Protein AF-A0A9W8FK76-F1 (afdb_monomer)

Nearest PDB structures (foldseek):
  5vei-assembly1_A  TM=9.600E-01  e=3.234E-06  Homo sapiens
  4lnp-assembly1_A  TM=9.708E-01  e=1.225E-05  Homo sapiens
  2f2v-assembly1_A  TM=8.891E-01  e=5.848E-05  Gallus gallus
  2yuo-assembly1_A  TM=8.484E-01  e=4.639E-05  Mus musculus
  1udl-assembly1_A  TM=7.014E-01  e=7.372E-05  Homo sapiens

Secondary structure (DSSP, 8-state):
-------PPPEEE-TTS-TTSTTSEEE---------------TTTT--S--------TT-----TTEEEEEEEESS-B--SSTTBPPB-TT-EEEEEEEEETTEEEEEETTEEEEEEGGGEEE--

Foldseek 3Di:
DDDPPPPDFDWDADPVDDPPDPNRIDTPDDDDDDDDDDDDDDPPPPPPDCPPPPPPVVPCPVVPPFADQFKKFFCAFDDDPDLQADGDGHGAIWTFGGAPDVQWTWTDDDPGTHIDGPVRIGTDD

Solvent-accessible surface area (backbone atoms only — not comparable to full-atom values): 8042 Å² total; per-residue (Å²): 137,84,79,83,77,82,76,77,68,60,73,46,72,37,83,94,42,57,90,88,40,78,74,15,57,44,64,75,73,78,97,75,88,84,88,78,92,77,88,69,82,66,90,70,82,78,74,71,96,61,74,79,80,73,66,73,59,95,70,74,72,74,59,57,95,46,65,62,70,36,46,23,33,26,74,41,66,41,84,51,91,48,92,61,34,44,63,49,46,55,72,38,73,35,40,34,45,29,52,78,51,96,61,32,28,32,30,36,46,96,93,49,61,20,38,36,55,47,91,40,42,43,79,54,133

Structure (mmCIF, N/CA/C/O backbone):
data_AF-A0A9W8FK76-F1
#
_entry.id   AF-A0A9W8FK76-F1
#
loop_
_atom_site.group_PDB
_atom_site.id
_atom_site.type_symbol
_atom_site.label_atom_id
_atom_site.label_alt_id
_atom_site.label_comp_id
_atom_site.label_asym_id
_atom_site.label_entity_id
_atom_site.label_seq_id
_atom_site.pdbx_PDB_ins_code
_atom_site.Cartn_x
_atom_site.Cartn_y
_atom_site.Cartn_z
_atom_site.occupancy
_atom_site.B_iso_or_equiv
_atom_site.auth_seq_id
_atom_site.auth_comp_id
_atom_site.auth_asym_id
_atom_site.auth_atom_id
_atom_site.pdbx_PDB_model_num
ATOM 1 N N . MET A 1 1 ? -37.653 -7.016 -47.098 1.00 40.66 1 MET A N 1
ATOM 2 C CA . MET A 1 1 ? -36.748 -5.898 -47.435 1.00 40.66 1 MET A CA 1
ATOM 3 C C . MET A 1 1 ? -35.639 -5.970 -46.412 1.00 40.66 1 MET A C 1
ATOM 5 O O . MET A 1 1 ? -35.758 -5.409 -45.331 1.00 40.66 1 MET A O 1
ATOM 9 N N . ASP A 1 2 ? -34.666 -6.821 -46.695 1.00 42.06 2 ASP A N 1
ATOM 10 C CA . ASP A 1 2 ? -33.618 -7.222 -45.768 1.00 42.06 2 ASP A CA 1
ATOM 11 C C . ASP A 1 2 ? -32.620 -6.077 -45.596 1.00 42.06 2 ASP A C 1
ATOM 13 O O . ASP A 1 2 ? -32.048 -5.576 -46.565 1.00 42.06 2 ASP A O 1
ATOM 17 N N . ALA A 1 3 ? -32.455 -5.620 -44.356 1.00 44.53 3 ALA A N 1
ATOM 18 C CA . ALA A 1 3 ? -31.440 -4.645 -44.001 1.00 44.53 3 ALA A CA 1
ATOM 19 C C . ALA A 1 3 ? -30.085 -5.362 -43.958 1.00 44.53 3 ALA A C 1
ATOM 21 O O . ALA A 1 3 ? -29.808 -6.126 -43.033 1.00 44.53 3 ALA A O 1
AT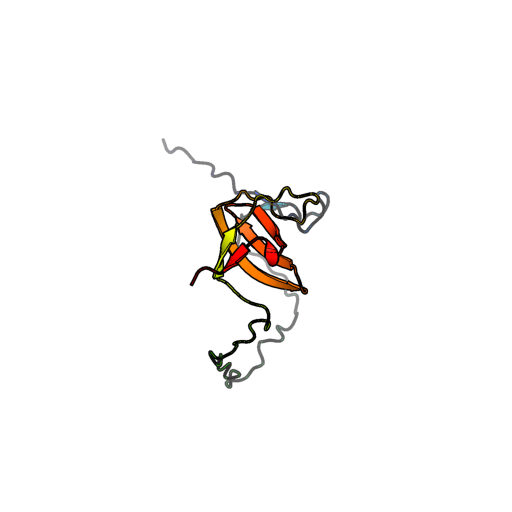OM 22 N N . ALA A 1 4 ? -29.243 -5.123 -44.965 1.00 48.53 4 ALA A N 1
ATOM 23 C CA . ALA A 1 4 ? -27.832 -5.478 -44.915 1.00 48.53 4 ALA A CA 1
ATOM 24 C C . ALA A 1 4 ? -27.177 -4.686 -43.772 1.00 48.53 4 ALA A C 1
ATOM 26 O O . ALA A 1 4 ? -26.908 -3.491 -43.886 1.00 48.53 4 ALA A O 1
ATOM 27 N N . SER A 1 5 ? -26.989 -5.349 -42.633 1.00 44.47 5 SER A N 1
ATOM 28 C CA . SER A 1 5 ? -26.232 -4.824 -41.502 1.00 44.47 5 SER A CA 1
ATOM 29 C C . SER A 1 5 ? -24.747 -4.887 -41.858 1.00 44.47 5 SER A C 1
ATOM 31 O O . SER A 1 5 ? -24.110 -5.929 -41.707 1.00 44.47 5 SER A O 1
ATOM 33 N N . SER A 1 6 ? -24.204 -3.792 -42.392 1.00 54.78 6 SER A N 1
ATOM 34 C CA . SER A 1 6 ? -22.762 -3.627 -42.588 1.00 54.78 6 SER A CA 1
ATOM 35 C C . SER A 1 6 ? -22.082 -3.584 -41.218 1.00 54.78 6 SER A C 1
ATOM 37 O O . SER A 1 6 ? -22.002 -2.531 -40.587 1.00 54.78 6 SER A O 1
ATOM 39 N N . LYS A 1 7 ? -21.624 -4.736 -40.718 1.00 56.25 7 LYS A N 1
ATOM 40 C CA . LYS A 1 7 ? -20.733 -4.791 -39.553 1.00 56.25 7 LYS A CA 1
ATOM 41 C C . LYS A 1 7 ? -19.420 -4.111 -39.939 1.00 56.25 7 LYS A C 1
ATOM 43 O O . LYS A 1 7 ? -18.675 -4.639 -40.753 1.00 56.25 7 LYS A O 1
ATOM 48 N N . ALA A 1 8 ? -19.145 -2.943 -39.366 1.00 58.22 8 ALA A N 1
ATOM 49 C CA . ALA A 1 8 ? -17.804 -2.374 -39.387 1.00 58.22 8 ALA A CA 1
ATOM 50 C C . ALA A 1 8 ? -16.863 -3.319 -3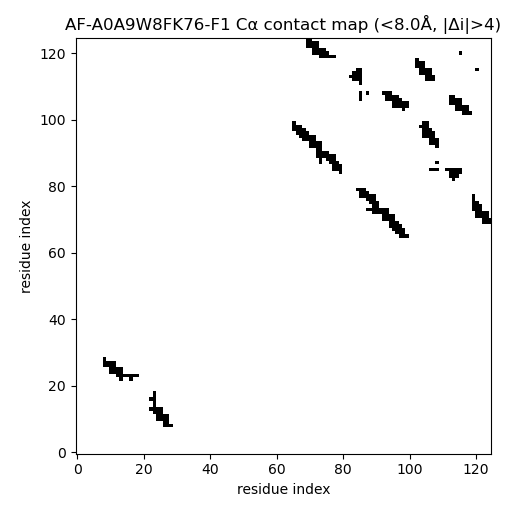8.619 1.00 58.22 8 ALA A C 1
ATOM 52 O O . ALA A 1 8 ? -17.152 -3.663 -37.469 1.00 58.22 8 ALA A O 1
ATOM 53 N N . SER A 1 9 ? -15.777 -3.771 -39.250 1.00 62.91 9 SER A N 1
ATOM 54 C CA . SER A 1 9 ? -14.784 -4.629 -38.597 1.00 62.91 9 SER A CA 1
ATOM 55 C C . SER A 1 9 ? -14.021 -3.828 -37.532 1.00 62.91 9 SER A C 1
ATOM 57 O O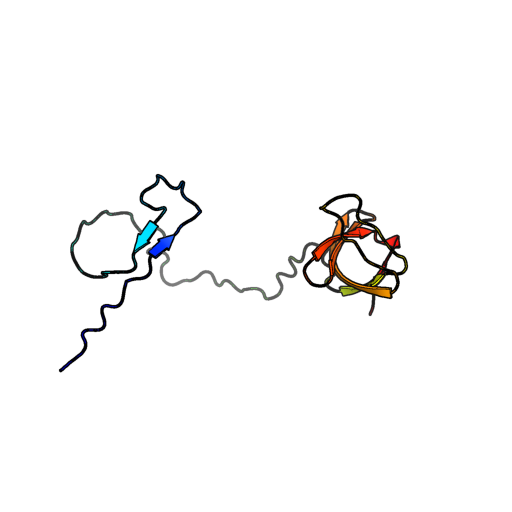 . SER A 1 9 ? -13.662 -2.673 -37.777 1.00 62.91 9 SER A O 1
ATOM 59 N N . PRO A 1 10 ? -13.787 -4.393 -36.336 1.00 70.50 10 PRO A N 1
ATOM 60 C CA . PRO A 1 10 ? -13.056 -3.701 -35.285 1.00 70.50 10 PRO A CA 1
ATOM 61 C C . PRO A 1 10 ? -11.588 -3.491 -35.690 1.00 70.50 10 PRO A C 1
ATOM 63 O O . PRO A 1 10 ? -10.924 -4.413 -36.169 1.00 70.50 10 PRO A O 1
ATOM 66 N N . ILE A 1 11 ? -11.093 -2.268 -35.479 1.00 74.81 11 ILE A N 1
ATOM 67 C CA . ILE A 1 11 ? -9.681 -1.902 -35.644 1.00 74.81 11 ILE A CA 1
ATOM 68 C C . ILE A 1 11 ? -8.975 -2.176 -34.313 1.00 74.81 11 ILE A C 1
ATOM 70 O O . ILE A 1 11 ? -9.388 -1.662 -33.271 1.00 74.81 11 ILE A O 1
ATOM 74 N N . ILE A 1 12 ? -7.924 -2.986 -34.345 1.00 77.56 12 ILE A N 1
ATOM 75 C CA . ILE A 1 12 ? -7.057 -3.304 -33.212 1.00 77.56 12 ILE A CA 1
ATOM 76 C C . ILE A 1 12 ? -5.846 -2.379 -33.298 1.00 77.56 12 ILE A C 1
ATOM 78 O O . ILE A 1 12 ? -5.151 -2.372 -34.310 1.00 77.56 12 ILE A O 1
ATOM 82 N N . ARG A 1 13 ? -5.601 -1.595 -32.244 1.00 84.44 13 ARG A N 1
ATOM 83 C CA . ARG A 1 13 ? -4.412 -0.741 -32.149 1.00 84.44 13 ARG A CA 1
ATOM 84 C C . ARG A 1 13 ? -3.371 -1.387 -31.253 1.00 84.44 13 ARG A C 1
ATOM 86 O O . ARG A 1 13 ? -3.693 -1.742 -30.119 1.00 84.44 13 ARG A O 1
ATOM 93 N N . ASP A 1 14 ? -2.148 -1.500 -31.747 1.00 78.06 14 ASP A N 1
ATOM 94 C CA . ASP A 1 14 ? -1.018 -2.059 -31.017 1.00 78.06 14 ASP A CA 1
ATOM 95 C C . ASP A 1 14 ? -0.058 -0.942 -30.576 1.00 78.06 14 ASP A C 1
ATOM 97 O O . ASP A 1 14 ? 0.621 -0.300 -31.380 1.00 78.06 14 ASP A O 1
ATOM 101 N N . PHE A 1 15 ? -0.021 -0.685 -29.266 1.00 84.38 15 PHE A N 1
ATOM 102 C CA . PHE A 1 15 ? 0.798 0.374 -28.670 1.00 84.38 15 PHE A CA 1
ATOM 103 C C . PHE A 1 15 ? 2.272 -0.015 -28.497 1.00 84.38 15 PHE A C 1
ATOM 105 O O . PHE A 1 15 ? 3.064 0.831 -28.079 1.00 84.38 15 PHE A O 1
ATOM 112 N N . ALA A 1 16 ? 2.659 -1.258 -28.813 1.00 83.19 16 ALA A N 1
ATOM 113 C CA . ALA A 1 16 ? 4.066 -1.650 -28.829 1.00 83.19 16 ALA A CA 1
ATOM 114 C C . ALA A 1 16 ? 4.820 -1.022 -30.014 1.00 83.19 16 ALA A C 1
ATOM 116 O O . ALA A 1 16 ? 6.049 -0.937 -29.981 1.00 83.19 16 ALA A O 1
ATOM 117 N N . TYR A 1 17 ? 4.098 -0.543 -31.035 1.00 79.50 17 TYR A N 1
ATOM 118 C CA . TYR A 1 17 ? 4.668 0.100 -32.215 1.00 79.50 17 TYR A CA 1
ATOM 119 C C . TYR A 1 17 ? 4.330 1.592 -32.293 1.00 79.50 17 TYR A C 1
ATOM 121 O O . TYR A 1 17 ? 3.284 2.047 -31.828 1.00 79.50 17 TYR A O 1
ATOM 129 N N . ALA A 1 18 ? 5.244 2.371 -32.883 1.00 76.50 18 ALA A N 1
ATOM 130 C CA . ALA A 1 18 ? 5.025 3.791 -33.142 1.00 76.50 18 ALA A CA 1
ATOM 131 C C . ALA A 1 18 ? 3.838 3.985 -34.096 1.00 76.50 18 ALA A C 1
ATOM 133 O O . ALA A 1 18 ? 3.611 3.157 -34.967 1.00 76.50 18 ALA A O 1
ATOM 134 N N . LYS A 1 19 ? 3.133 5.114 -33.988 1.00 77.94 19 LYS A N 1
ATOM 135 C CA . LYS A 1 19 ? 1.938 5.427 -34.797 1.00 77.94 19 LYS A CA 1
ATOM 136 C C . LYS A 1 19 ? 2.138 5.375 -36.321 1.00 77.94 19 LYS A C 1
ATOM 138 O O . LYS A 1 19 ? 1.169 5.285 -37.060 1.00 77.94 19 LYS A O 1
ATOM 143 N N . ASP A 1 20 ? 3.384 5.509 -36.771 1.00 82.00 20 ASP A N 1
ATOM 144 C CA . ASP A 1 20 ? 3.772 5.483 -38.182 1.00 82.00 20 ASP A CA 1
ATOM 145 C C . ASP A 1 20 ? 4.164 4.061 -38.649 1.00 82.00 20 ASP A C 1
ATOM 147 O O . ASP A 1 20 ? 4.401 3.844 -39.835 1.00 82.00 20 ASP A O 1
ATOM 151 N N . ASP A 1 21 ? 4.250 3.088 -37.730 1.00 77.62 21 ASP A N 1
ATOM 152 C CA . ASP A 1 21 ? 4.494 1.677 -38.039 1.00 77.62 21 ASP A CA 1
ATOM 153 C C . ASP A 1 21 ? 3.179 1.031 -38.513 1.00 77.62 21 ASP A C 1
ATOM 155 O O . ASP A 1 21 ? 2.163 1.130 -37.824 1.00 77.62 21 ASP A O 1
ATOM 159 N N . PRO A 1 22 ? 3.162 0.336 -39.661 1.00 74.44 22 PRO A N 1
ATOM 160 C CA . PRO A 1 22 ? 1.955 -0.300 -40.192 1.00 74.44 22 PRO A CA 1
ATOM 161 C C . PRO A 1 22 ? 1.379 -1.401 -39.288 1.00 74.44 22 PRO A C 1
ATOM 163 O O . PRO A 1 22 ? 0.234 -1.796 -39.475 1.00 74.44 22 PRO A O 1
ATOM 166 N N . ARG A 1 23 ? 2.134 -1.894 -38.299 1.00 80.12 23 ARG A N 1
ATOM 167 C CA . ARG A 1 23 ? 1.638 -2.833 -37.279 1.00 80.12 23 ARG A CA 1
ATOM 168 C C . ARG A 1 23 ? 0.921 -2.139 -36.124 1.00 80.12 23 ARG A C 1
ATOM 170 O O . ARG A 1 23 ? 0.349 -2.819 -35.281 1.00 80.12 23 ARG A O 1
ATOM 177 N N . HIS A 1 24 ? 0.946 -0.806 -36.076 1.00 82.44 24 HIS A N 1
ATOM 178 C CA . HIS A 1 24 ? 0.243 -0.026 -35.064 1.00 82.44 24 HIS A CA 1
ATOM 179 C C . HIS A 1 24 ? -1.280 -0.148 -35.185 1.00 82.44 24 HIS A C 1
ATOM 181 O O . HIS A 1 24 ? -1.968 -0.054 -34.173 1.00 82.44 24 HIS A O 1
ATOM 187 N N . GLU A 1 25 ? -1.825 -0.381 -36.386 1.00 81.50 25 GLU A N 1
ATOM 188 C CA . GLU A 1 25 ? -3.265 -0.573 -36.598 1.00 81.50 25 GLU A CA 1
ATOM 189 C C . GLU A 1 25 ? -3.532 -1.792 -37.496 1.00 81.50 25 GLU A C 1
ATOM 191 O O . GLU A 1 25 ? -3.156 -1.817 -38.664 1.00 81.50 25 GLU A O 1
ATOM 196 N N . GLY A 1 26 ? -4.211 -2.804 -36.952 1.00 71.81 26 GLY A N 1
ATOM 197 C CA . GLY A 1 26 ? -4.671 -3.988 -37.676 1.00 71.81 26 GLY A CA 1
ATOM 198 C C . GLY A 1 26 ? -6.195 -4.053 -37.732 1.00 71.81 26 GLY A C 1
ATOM 199 O O . GLY A 1 26 ? -6.887 -3.570 -36.838 1.00 71.81 26 GLY A O 1
ATOM 200 N N . THR A 1 27 ? -6.753 -4.676 -38.764 1.00 68.75 27 THR A N 1
ATOM 201 C CA . THR A 1 27 ? -8.192 -4.963 -38.836 1.00 68.75 27 THR A CA 1
ATOM 202 C C . THR A 1 27 ? -8.410 -6.459 -38.747 1.00 68.75 27 THR A C 1
ATOM 204 O O . THR A 1 27 ? -7.766 -7.218 -39.466 1.00 68.75 27 THR A O 1
ATOM 207 N N . PHE A 1 28 ? -9.338 -6.895 -37.900 1.00 59.25 28 PHE A N 1
ATOM 208 C CA . PHE A 1 28 ? -9.702 -8.307 -37.818 1.00 59.25 28 PHE A CA 1
ATOM 209 C C . PHE A 1 28 ? -10.697 -8.632 -38.942 1.00 59.25 28 PHE A C 1
ATOM 211 O O . PHE A 1 28 ? -11.902 -8.702 -38.707 1.00 59.25 28 PHE A O 1
ATOM 218 N N . ASN A 1 29 ? -10.224 -8.730 -40.186 1.00 50.22 29 ASN A N 1
ATOM 219 C CA . ASN A 1 29 ? -11.017 -9.267 -41.289 1.00 50.22 29 ASN A CA 1
ATOM 220 C C . ASN A 1 29 ? -10.122 -10.067 -42.243 1.00 50.22 29 ASN A C 1
ATOM 222 O O . ASN A 1 29 ? -9.082 -9.570 -42.660 1.00 50.22 29 ASN A O 1
ATOM 226 N N . ASP A 1 30 ? -10.587 -11.281 -42.551 1.00 48.69 30 ASP A N 1
ATOM 227 C CA . ASP A 1 30 ? -10.070 -12.250 -43.527 1.00 48.69 30 ASP A CA 1
ATOM 228 C C . ASP A 1 30 ? -8.875 -13.122 -43.096 1.00 48.69 30 ASP A C 1
ATOM 230 O O . ASP A 1 30 ? -7.760 -13.036 -43.603 1.00 48.69 30 ASP A O 1
ATOM 234 N N . LEU A 1 31 ? -9.176 -14.105 -42.234 1.00 52.53 31 LEU A N 1
ATOM 235 C CA . LEU A 1 31 ? -8.741 -15.471 -42.539 1.00 52.53 31 LEU A CA 1
ATOM 236 C C . LEU A 1 31 ? -9.491 -15.910 -43.809 1.00 52.53 31 LEU A C 1
ATOM 238 O O . LEU A 1 31 ? -10.654 -16.280 -43.703 1.00 52.53 31 LEU A O 1
ATOM 242 N N . GLU A 1 32 ? -8.859 -15.829 -44.980 1.00 49.53 32 GLU A N 1
ATOM 243 C CA . GLU A 1 32 ? -8.715 -16.951 -45.924 1.00 49.53 32 GLU A CA 1
ATOM 244 C C . GLU A 1 32 ? -7.949 -16.545 -47.203 1.00 49.53 32 GLU A C 1
ATOM 246 O O . GLU A 1 32 ? -8.309 -15.599 -47.893 1.00 49.53 32 GLU A O 1
ATOM 251 N N . ALA A 1 33 ? -6.946 -17.379 -47.515 1.00 48.16 33 ALA A N 1
ATOM 252 C CA . ALA A 1 33 ? -6.297 -17.631 -48.808 1.00 48.16 33 ALA A CA 1
ATOM 253 C C . ALA A 1 33 ? -5.432 -16.529 -49.454 1.00 48.16 33 ALA A C 1
ATOM 255 O O . ALA A 1 33 ? -5.934 -15.694 -50.186 1.00 48.16 33 ALA A O 1
ATOM 256 N N . GLU A 1 34 ? -4.102 -16.646 -49.352 1.00 47.88 34 GLU A N 1
ATOM 257 C CA . GLU A 1 34 ? -3.242 -17.251 -50.392 1.00 47.88 34 GLU A CA 1
ATOM 258 C C . GLU A 1 34 ? -1.754 -17.217 -49.982 1.00 47.88 34 GLU A C 1
ATOM 260 O O . GLU A 1 34 ? -1.329 -16.387 -49.184 1.00 47.88 34 GLU A O 1
ATOM 265 N N . GLY A 1 35 ? -0.998 -18.231 -50.410 1.00 46.31 35 GLY A N 1
ATOM 266 C CA . GLY A 1 35 ? 0.232 -18.666 -49.752 1.00 46.31 35 GLY A CA 1
ATOM 267 C C . GLY A 1 35 ? 1.503 -17.904 -50.115 1.00 46.31 35 GLY A C 1
ATOM 268 O O . GLY A 1 35 ? 1.681 -17.469 -51.247 1.00 46.31 35 GLY A O 1
ATOM 269 N N . ASP A 1 36 ? 2.445 -17.896 -49.174 1.00 35.41 36 ASP A N 1
ATOM 270 C CA . ASP A 1 36 ? 3.867 -17.991 -49.487 1.00 35.41 36 ASP A CA 1
ATOM 271 C C . ASP A 1 36 ? 4.579 -18.755 -48.364 1.00 35.41 36 ASP A C 1
ATOM 273 O O . ASP A 1 36 ? 4.452 -18.450 -47.177 1.00 35.41 36 ASP A O 1
ATOM 277 N N . ALA A 1 37 ? 5.252 -19.834 -48.753 1.00 50.16 37 ALA A N 1
ATOM 278 C CA . ALA A 1 37 ? 5.932 -20.756 -47.865 1.00 50.16 37 ALA A CA 1
ATOM 279 C C . ALA A 1 37 ? 7.284 -20.168 -47.436 1.00 50.16 37 ALA A C 1
ATOM 281 O O . ALA A 1 37 ? 8.315 -20.426 -48.054 1.00 50.16 37 ALA A O 1
ATOM 282 N N . GLY A 1 38 ? 7.281 -19.405 -46.345 1.00 38.84 38 GLY A N 1
ATOM 283 C CA . GLY A 1 38 ? 8.483 -19.026 -45.610 1.00 38.84 38 GLY A CA 1
ATOM 284 C C . GLY A 1 38 ? 8.807 -20.070 -44.548 1.00 38.84 38 GLY A C 1
ATOM 285 O O . GLY A 1 38 ? 8.250 -20.051 -43.459 1.00 38.84 38 GLY A O 1
ATOM 286 N N . SER A 1 39 ? 9.691 -21.004 -44.885 1.00 52.72 39 SER A N 1
ATOM 287 C CA . SER A 1 39 ? 10.281 -21.972 -43.962 1.00 52.72 39 SER A CA 1
ATOM 288 C C . SER A 1 39 ? 11.032 -21.268 -42.826 1.00 52.72 39 SER A C 1
ATOM 290 O O . SER A 1 39 ? 12.192 -20.897 -43.000 1.00 52.72 39 SER A O 1
ATOM 292 N N . GLU A 1 40 ? 10.443 -21.205 -41.639 1.00 51.12 40 GLU A N 1
ATOM 293 C CA . GLU A 1 40 ? 11.208 -21.225 -40.397 1.00 51.12 40 GLU A CA 1
ATOM 294 C C . GLU A 1 40 ? 10.723 -22.400 -39.557 1.00 51.12 40 GLU A C 1
ATOM 296 O O . GLU A 1 40 ? 9.621 -22.443 -39.031 1.00 51.12 40 GLU A O 1
ATOM 301 N N . SER A 1 41 ? 11.560 -23.427 -39.551 1.00 46.28 41 SER A N 1
ATOM 302 C CA . SER A 1 41 ? 11.514 -24.573 -38.661 1.00 46.28 41 SER A CA 1
ATOM 303 C C . SER A 1 41 ? 11.075 -24.177 -37.252 1.00 46.28 41 SER A C 1
ATOM 305 O O . SER A 1 41 ? 11.871 -23.587 -36.522 1.00 46.28 41 SER A O 1
ATOM 307 N N . ASP A 1 42 ? 9.855 -24.557 -36.870 1.00 48.84 42 ASP A N 1
ATOM 308 C CA . ASP A 1 42 ? 9.398 -24.537 -35.486 1.00 48.84 42 ASP A CA 1
ATOM 309 C C . ASP A 1 42 ? 10.381 -25.353 -34.628 1.00 48.84 42 ASP A C 1
ATOM 311 O O . ASP A 1 42 ? 10.427 -26.585 -34.747 1.00 48.84 42 ASP A O 1
ATOM 315 N N . PRO A 1 43 ? 11.158 -24.729 -33.724 1.00 52.19 43 PRO A N 1
ATOM 316 C CA . PRO A 1 43 ? 12.108 -25.450 -32.878 1.00 52.19 43 PRO A CA 1
ATOM 317 C C . PRO A 1 43 ? 11.425 -26.335 -31.817 1.00 52.19 43 PRO A C 1
ATOM 319 O O . PRO A 1 43 ? 12.106 -26.926 -30.985 1.00 52.19 43 PRO A O 1
ATOM 322 N N . TRP A 1 44 ? 10.094 -26.460 -31.839 1.00 53.91 44 TRP A N 1
ATOM 323 C CA . TRP A 1 44 ? 9.331 -27.301 -30.915 1.00 53.91 44 TRP A CA 1
ATOM 324 C C . TRP A 1 4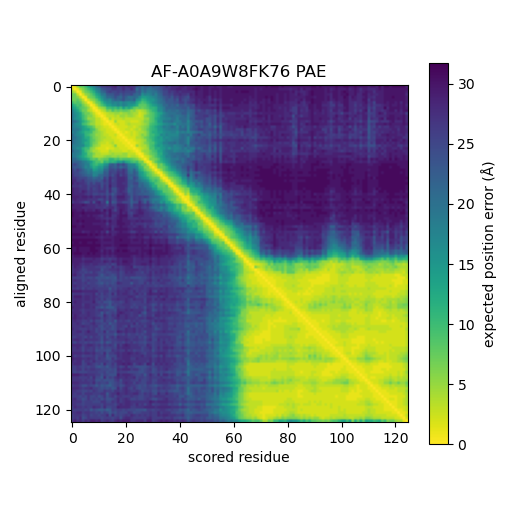4 ? 8.890 -28.652 -31.511 1.00 53.91 44 TRP A C 1
ATOM 326 O O . TRP A 1 44 ? 8.437 -29.528 -30.779 1.00 53.91 44 TRP A O 1
ATOM 336 N N . SER A 1 45 ? 9.032 -28.878 -32.823 1.00 49.91 45 SER A N 1
ATOM 337 C CA . SER A 1 45 ? 8.438 -30.070 -33.462 1.00 49.91 45 SER A CA 1
ATOM 338 C C . SER A 1 45 ? 9.274 -31.361 -33.364 1.00 49.91 45 SER A C 1
ATOM 340 O O . SER A 1 45 ? 8.814 -32.417 -33.789 1.00 49.91 45 SER A O 1
ATOM 342 N N . SER A 1 46 ? 10.469 -31.318 -32.761 1.00 47.56 46 SER A N 1
ATOM 343 C CA . SER A 1 46 ? 11.320 -32.511 -32.563 1.00 47.56 46 SER A CA 1
ATOM 344 C C . SER A 1 46 ? 11.437 -32.981 -31.118 1.00 47.56 46 SER A C 1
ATOM 346 O O . SER A 1 46 ? 12.326 -33.774 -30.814 1.00 47.56 46 SER A O 1
ATOM 348 N N . PHE A 1 47 ? 10.562 -32.553 -30.206 1.00 47.88 47 PHE A N 1
ATOM 349 C CA . PHE A 1 47 ? 10.537 -33.201 -28.901 1.00 47.88 47 PHE A CA 1
ATOM 350 C C . PHE A 1 47 ? 9.661 -34.456 -28.924 1.00 47.88 47 PHE A C 1
ATOM 352 O O . PHE A 1 47 ? 8.479 -34.460 -28.583 1.00 47.88 47 PHE A O 1
ATOM 359 N N . GLU A 1 48 ? 10.287 -35.523 -29.409 1.00 52.50 48 GLU A N 1
ATOM 360 C CA . GLU A 1 48 ? 9.782 -36.885 -29.475 1.00 52.50 48 GLU A CA 1
ATOM 361 C C . GLU A 1 48 ? 9.274 -37.354 -28.103 1.00 52.50 48 GLU A C 1
ATOM 363 O O . GLU A 1 48 ? 10.043 -37.461 -27.156 1.00 52.50 48 GLU A O 1
ATOM 368 N N . SER A 1 49 ? 7.970 -37.632 -28.011 1.00 56.50 49 SER A N 1
ATOM 369 C CA . SER A 1 49 ? 7.300 -38.609 -27.126 1.00 56.50 49 SER A CA 1
ATOM 370 C C . SER A 1 49 ? 7.761 -38.785 -25.668 1.00 56.50 49 SER A C 1
ATOM 372 O O . SER A 1 49 ? 7.473 -39.811 -25.054 1.00 56.50 49 SER A O 1
ATOM 374 N N . GLY A 1 50 ? 8.379 -37.781 -25.068 1.00 50.75 50 GLY A N 1
ATOM 375 C CA . GLY A 1 50 ? 8.818 -37.826 -23.684 1.00 50.75 50 GLY A CA 1
ATOM 376 C C . GLY A 1 50 ? 8.837 -36.440 -23.090 1.00 50.75 50 GLY A C 1
ATOM 377 O O . GLY A 1 50 ? 9.899 -36.046 -22.633 1.00 50.75 50 GLY A O 1
ATOM 378 N N . GLY A 1 51 ? 7.689 -35.730 -23.141 1.00 53.69 51 GLY A N 1
ATOM 379 C CA . GLY A 1 51 ? 7.404 -34.476 -22.409 1.00 53.69 51 GLY A CA 1
ATOM 380 C C . GLY A 1 51 ? 8.307 -34.372 -21.178 1.00 53.69 51 GLY A C 1
ATOM 381 O O . GLY A 1 51 ? 8.285 -35.360 -20.438 1.00 53.69 51 GLY A O 1
ATOM 382 N N . PRO A 1 52 ? 9.092 -33.290 -20.922 1.00 51.84 52 PRO A N 1
ATOM 383 C CA . PRO A 1 52 ? 9.624 -33.155 -19.579 1.00 51.84 52 PRO A CA 1
ATOM 384 C C . PRO A 1 52 ? 8.397 -33.286 -18.696 1.00 51.84 52 PRO A C 1
ATOM 386 O O . PRO A 1 52 ? 7.393 -32.596 -18.914 1.00 51.84 52 PRO A O 1
ATOM 389 N N . ASP A 1 53 ? 8.427 -34.245 -17.780 1.00 51.25 53 ASP A N 1
ATOM 390 C CA . ASP A 1 53 ? 7.565 -34.163 -16.636 1.00 51.25 53 ASP A CA 1
ATOM 391 C C . ASP A 1 53 ? 7.993 -32.870 -15.956 1.00 51.25 53 ASP A C 1
ATOM 393 O O . ASP A 1 53 ? 8.837 -32.834 -15.070 1.00 51.25 53 ASP A O 1
ATOM 397 N N . VAL A 1 54 ? 7.398 -31.764 -16.398 1.00 52.00 54 VAL A N 1
ATOM 398 C CA . VAL A 1 54 ? 7.120 -30.652 -15.527 1.00 52.00 54 VAL A CA 1
ATOM 399 C C . VAL A 1 54 ? 6.118 -31.254 -14.556 1.00 52.00 54 VAL A C 1
ATOM 401 O O . VAL A 1 54 ? 4.906 -31.079 -14.655 1.00 52.00 54 VAL A O 1
ATOM 404 N N . ARG A 1 55 ? 6.659 -32.041 -13.619 1.00 50.75 55 ARG A N 1
ATOM 405 C CA . ARG A 1 55 ? 6.253 -31.935 -12.244 1.00 50.75 55 ARG A CA 1
ATOM 406 C C . ARG A 1 55 ? 6.349 -30.439 -12.012 1.00 50.75 55 ARG A C 1
ATOM 408 O O . ARG A 1 55 ? 7.429 -29.882 -11.850 1.00 50.75 55 ARG A O 1
ATOM 415 N N . ILE A 1 56 ? 5.209 -29.767 -12.141 1.00 53.19 56 ILE A N 1
ATOM 416 C CA . ILE A 1 56 ? 4.959 -28.651 -11.260 1.00 53.19 56 ILE A CA 1
ATOM 417 C C . ILE A 1 56 ? 5.028 -29.352 -9.912 1.00 53.19 56 ILE A C 1
ATOM 419 O O . ILE A 1 56 ? 4.068 -29.979 -9.475 1.00 53.19 56 ILE A O 1
ATOM 423 N N . ASP A 1 57 ? 6.237 -29.447 -9.364 1.00 49.00 57 ASP A N 1
ATOM 424 C CA . ASP A 1 57 ? 6.379 -29.656 -7.951 1.00 49.00 57 ASP A CA 1
ATOM 425 C C . ASP A 1 57 ? 5.590 -28.467 -7.408 1.00 49.00 57 ASP A C 1
ATOM 427 O O . ASP A 1 57 ? 6.008 -27.318 -7.557 1.00 49.00 57 ASP A O 1
ATOM 431 N N . ASP A 1 58 ?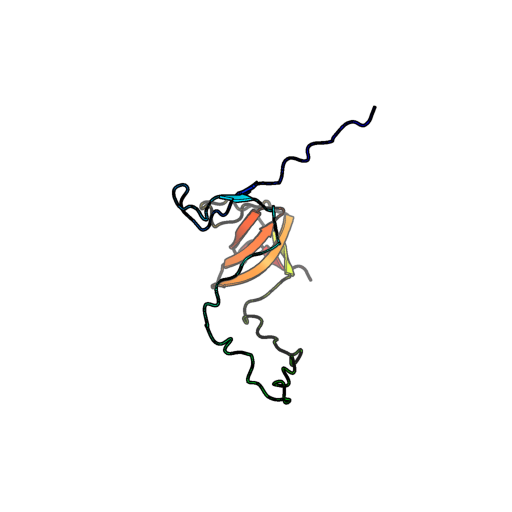 4.385 -28.723 -6.894 1.00 53.34 58 ASP A N 1
ATOM 432 C CA . ASP A 1 58 ? 3.488 -27.745 -6.259 1.00 53.34 58 ASP A CA 1
ATOM 433 C C . ASP A 1 58 ? 4.133 -27.104 -4.997 1.00 53.34 58 ASP A C 1
ATOM 435 O O . ASP A 1 58 ? 3.454 -26.583 -4.118 1.00 53.34 58 ASP A O 1
ATOM 439 N N . ASP A 1 59 ? 5.464 -27.144 -4.918 1.00 53.56 59 ASP A N 1
ATOM 440 C CA . ASP A 1 59 ? 6.375 -26.662 -3.894 1.00 53.56 59 ASP A CA 1
ATOM 441 C C . ASP A 1 59 ? 7.352 -25.616 -4.478 1.00 53.56 59 ASP A C 1
ATOM 443 O O . ASP A 1 59 ? 8.410 -25.356 -3.905 1.00 53.56 59 ASP A O 1
ATOM 447 N N . ASP A 1 60 ? 6.995 -24.930 -5.578 1.00 52.78 60 ASP A N 1
ATOM 448 C CA . ASP A 1 60 ? 7.545 -23.592 -5.859 1.00 52.78 60 ASP A CA 1
ATOM 449 C C . ASP A 1 60 ? 6.964 -22.585 -4.850 1.00 52.78 60 ASP A C 1
ATOM 451 O O . ASP A 1 60 ? 6.363 -21.564 -5.173 1.00 52.78 60 ASP A O 1
ATOM 455 N N . ALA A 1 61 ? 7.235 -22.832 -3.569 1.00 55.62 61 ALA A N 1
ATOM 456 C CA . ALA A 1 61 ? 7.385 -21.793 -2.569 1.00 55.62 61 ALA A CA 1
ATOM 457 C C . ALA A 1 61 ? 8.670 -20.982 -2.849 1.00 55.62 61 ALA A C 1
ATOM 459 O O . ALA A 1 61 ? 9.357 -20.544 -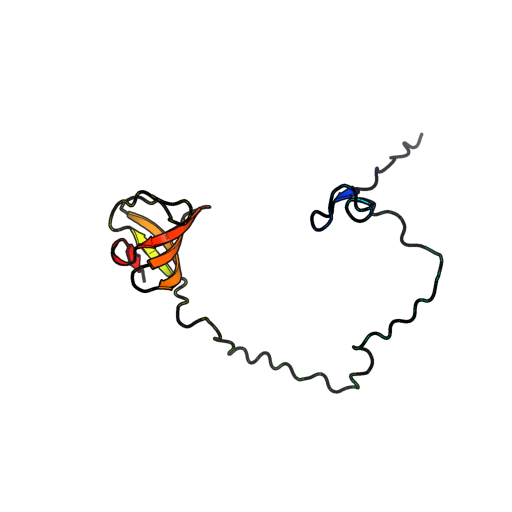1.929 1.00 55.62 61 ALA A O 1
ATOM 460 N N . GLY A 1 62 ? 8.955 -20.696 -4.126 1.00 48.12 62 GLY A N 1
ATOM 461 C CA . GLY A 1 62 ? 9.809 -19.615 -4.600 1.00 48.12 62 GLY A CA 1
ATOM 462 C C . GLY A 1 62 ? 9.191 -18.242 -4.324 1.00 48.12 62 GLY A C 1
ATOM 463 O O . GLY A 1 62 ? 9.534 -17.256 -4.975 1.00 48.12 62 GLY A O 1
ATOM 464 N N . GLY A 1 63 ? 8.291 -18.152 -3.337 1.00 54.06 63 GLY A N 1
ATOM 465 C CA . GLY A 1 63 ? 7.972 -16.909 -2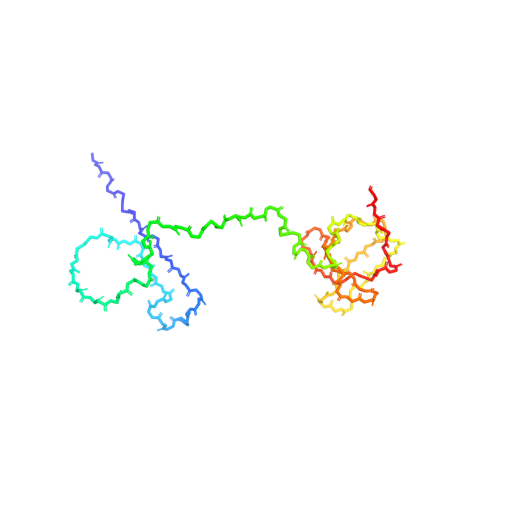.673 1.00 54.06 63 GLY A CA 1
ATOM 466 C C . GLY A 1 63 ? 9.284 -16.335 -2.172 1.00 54.06 63 GLY A C 1
ATOM 467 O O . GLY A 1 63 ? 9.871 -16.828 -1.212 1.00 54.06 63 GLY A O 1
ATOM 468 N N . ASN A 1 64 ? 9.768 -15.306 -2.865 1.00 57.97 64 ASN A N 1
ATOM 469 C CA . ASN A 1 64 ? 10.678 -14.310 -2.328 1.00 57.97 64 ASN A CA 1
ATOM 470 C C . ASN A 1 64 ? 10.489 -14.245 -0.808 1.00 57.97 64 ASN A C 1
ATOM 472 O O . ASN A 1 64 ? 9.389 -13.947 -0.346 1.00 57.97 64 ASN A O 1
ATOM 476 N N . ALA A 1 65 ? 11.540 -14.535 -0.036 1.00 68.19 65 ALA A N 1
ATOM 477 C CA . ALA A 1 65 ? 11.483 -14.674 1.427 1.00 68.19 65 ALA A CA 1
ATOM 478 C C . ALA A 1 65 ? 10.914 -13.443 2.173 1.00 68.19 65 ALA A C 1
ATOM 480 O O . ALA A 1 65 ? 10.779 -13.456 3.391 1.00 68.19 65 ALA A O 1
ATOM 481 N N . ASN A 1 66 ? 10.590 -12.377 1.439 1.00 79.50 66 ASN A N 1
ATOM 482 C CA . ASN A 1 66 ? 9.955 -11.158 1.903 1.00 79.50 66 ASN A CA 1
ATOM 483 C C . ASN A 1 66 ? 8.447 -11.064 1.642 1.00 79.50 66 ASN A C 1
ATOM 485 O O . ASN A 1 66 ? 7.865 -10.028 1.957 1.00 79.50 66 ASN A O 1
ATOM 489 N N . THR A 1 67 ? 7.811 -12.072 1.047 1.00 87.00 67 THR A N 1
ATOM 490 C CA . THR A 1 67 ? 6.361 -12.075 0.820 1.00 87.00 67 THR A CA 1
ATOM 491 C C . THR A 1 67 ? 5.621 -12.255 2.136 1.00 87.00 67 THR A C 1
ATOM 493 O O . THR A 1 67 ? 5.822 -13.229 2.855 1.00 87.00 67 THR A O 1
ATOM 496 N N . ILE A 1 68 ? 4.766 -11.280 2.446 1.00 89.06 68 ILE A N 1
ATOM 497 C CA . ILE A 1 68 ? 3.986 -11.219 3.683 1.00 89.06 68 ILE A CA 1
ATOM 498 C C . ILE A 1 68 ? 2.518 -11.534 3.378 1.00 89.06 68 ILE A C 1
ATOM 500 O O . ILE A 1 68 ? 1.939 -12.358 4.074 1.00 89.06 68 ILE A O 1
ATOM 504 N N . LEU A 1 69 ? 1.927 -10.920 2.340 1.00 90.12 69 LEU A N 1
ATOM 505 C CA . LEU A 1 69 ? 0.515 -11.075 1.931 1.00 90.12 69 LEU A CA 1
ATOM 506 C C . LEU A 1 69 ? -0.473 -11.065 3.115 1.00 90.12 69 LEU A C 1
ATOM 508 O O . LEU A 1 69 ? -1.355 -11.917 3.215 1.00 90.12 69 LEU A O 1
ATOM 512 N N . ARG A 1 70 ? -0.332 -10.090 4.023 1.00 93.56 70 ARG A N 1
ATOM 513 C CA . ARG A 1 70 ? -1.186 -9.937 5.216 1.00 93.56 70 ARG A CA 1
ATOM 514 C C . ARG A 1 70 ? -1.863 -8.583 5.267 1.00 93.56 70 ARG A C 1
ATOM 516 O O . ARG A 1 70 ? -1.404 -7.608 4.678 1.00 93.56 70 ARG A O 1
ATOM 523 N N . LYS A 1 71 ? -2.958 -8.524 6.020 1.00 95.19 71 LYS A N 1
ATOM 524 C CA . LYS A 1 71 ? -3.576 -7.255 6.394 1.00 95.19 71 LYS A CA 1
ATOM 525 C C . LYS A 1 71 ? -2.761 -6.603 7.500 1.00 95.19 71 LYS A C 1
ATOM 527 O O . LYS A 1 71 ? -2.209 -7.282 8.360 1.00 95.19 71 LYS A O 1
ATOM 532 N N . ALA A 1 72 ? -2.723 -5.286 7.490 1.00 96.19 72 ALA A N 1
ATOM 533 C CA . ALA A 1 72 ? -2.174 -4.489 8.564 1.00 96.19 72 ALA A CA 1
ATOM 534 C C . ALA A 1 72 ? -3.119 -3.329 8.868 1.00 96.19 72 ALA A C 1
ATOM 536 O O . ALA A 1 72 ? -3.878 -2.893 8.002 1.00 96.19 72 ALA A O 1
ATOM 537 N N . ARG A 1 73 ? -3.086 -2.837 10.100 1.00 96.50 73 ARG A N 1
ATOM 538 C CA . ARG A 1 73 ? -3.799 -1.634 10.518 1.00 96.50 73 ARG A CA 1
ATOM 539 C C . ARG A 1 73 ? -2.801 -0.506 10.715 1.00 96.50 73 ARG A C 1
ATOM 541 O O . ARG A 1 73 ? -1.812 -0.691 11.415 1.00 96.50 73 ARG A O 1
ATOM 548 N N . ALA A 1 74 ? -3.074 0.655 10.140 1.00 96.56 74 ALA A N 1
ATOM 549 C CA . ALA A 1 74 ? -2.305 1.859 10.408 1.00 96.56 74 ALA A CA 1
ATOM 550 C C . ALA A 1 74 ? -2.474 2.285 11.874 1.00 96.56 74 ALA A C 1
ATOM 552 O O . ALA A 1 74 ? -3.594 2.449 12.357 1.00 96.56 74 ALA A O 1
ATOM 553 N N . MET A 1 75 ? -1.359 2.445 12.580 1.00 96.69 75 MET A N 1
ATOM 554 C CA . MET A 1 75 ? -1.317 2.945 13.955 1.00 96.69 75 MET A CA 1
ATOM 555 C C . MET A 1 75 ? -1.290 4.470 14.034 1.00 96.69 75 MET A C 1
ATOM 557 O O . MET A 1 75 ? -1.605 5.004 15.088 1.00 96.69 75 MET A O 1
ATOM 561 N N . TYR A 1 76 ? -0.903 5.143 12.949 1.00 95.38 76 TYR A N 1
ATOM 562 C CA . TYR A 1 76 ? -0.802 6.598 12.844 1.00 95.38 76 TYR A CA 1
ATOM 563 C C . TYR A 1 76 ? -1.193 7.034 11.431 1.00 95.38 76 TYR A C 1
ATOM 565 O O . TYR A 1 76 ? -1.201 6.216 10.506 1.00 95.38 76 TYR A O 1
ATOM 573 N N . ASP A 1 77 ? -1.502 8.314 11.261 1.00 95.31 77 ASP A N 1
ATOM 574 C CA . ASP A 1 77 ? -1.573 8.939 9.948 1.00 95.31 77 ASP A CA 1
ATOM 575 C C . ASP A 1 77 ? -0.185 9.034 9.296 1.00 95.31 77 ASP A C 1
ATOM 577 O O . ASP A 1 77 ? 0.845 9.172 9.961 1.00 95.31 77 ASP A O 1
ATOM 581 N N . PHE A 1 78 ? -0.166 8.909 7.974 1.00 94.62 78 PHE A N 1
ATOM 582 C CA . PHE A 1 78 ? 1.032 9.010 7.161 1.00 94.62 78 PHE A CA 1
ATOM 583 C C . PHE A 1 78 ? 0.699 9.735 5.856 1.00 94.62 78 PHE A C 1
ATOM 585 O O . PHE A 1 78 ? -0.040 9.214 5.017 1.00 94.62 78 PHE A O 1
ATOM 592 N N . GLU A 1 79 ? 1.251 10.937 5.706 1.00 94.75 79 GLU A N 1
ATOM 593 C CA . GLU A 1 79 ? 1.182 11.741 4.485 1.00 94.75 79 GLU A CA 1
ATOM 594 C C . GLU A 1 79 ? 2.310 11.315 3.540 1.00 94.75 79 GLU A C 1
ATOM 596 O O . GLU A 1 79 ? 3.475 11.275 3.936 1.00 94.75 79 GLU A O 1
ATOM 601 N N . ALA A 1 80 ? 1.974 10.985 2.291 1.00 91.94 80 ALA A N 1
ATOM 602 C CA . ALA A 1 80 ? 2.978 10.581 1.312 1.00 91.94 80 ALA A CA 1
ATOM 603 C C . ALA A 1 80 ? 3.769 11.804 0.823 1.00 91.94 80 ALA A C 1
ATOM 605 O O . ALA A 1 80 ? 3.202 12.729 0.237 1.00 91.94 80 ALA A O 1
ATOM 606 N N . GLU A 1 81 ? 5.089 11.792 0.997 1.00 89.94 81 GLU A N 1
ATOM 607 C CA . GLU A 1 81 ? 5.971 12.845 0.484 1.00 89.94 81 GLU A CA 1
ATOM 608 C C . GLU A 1 81 ? 6.343 12.591 -0.984 1.00 89.94 81 GLU A C 1
ATOM 610 O O . GLU A 1 81 ? 6.598 13.524 -1.751 1.00 89.94 81 GLU A O 1
ATOM 615 N N . ASN A 1 82 ? 6.346 11.319 -1.395 1.00 90.56 82 ASN A N 1
ATOM 616 C CA . ASN A 1 82 ? 6.711 10.878 -2.738 1.00 90.56 82 ASN A CA 1
ATOM 617 C C . ASN A 1 82 ? 5.584 10.071 -3.403 1.00 90.56 82 ASN A C 1
ATOM 619 O O . ASN A 1 82 ? 4.859 9.345 -2.730 1.00 90.56 82 ASN A O 1
ATOM 623 N N . PRO A 1 83 ? 5.483 10.066 -4.747 1.00 88.81 83 PRO A N 1
ATOM 624 C CA . PRO A 1 83 ? 4.482 9.263 -5.464 1.00 88.81 83 PRO A CA 1
ATOM 625 C C . PRO A 1 83 ? 4.695 7.745 -5.332 1.00 88.81 83 PRO A C 1
ATOM 627 O O . PRO A 1 83 ? 3.866 6.961 -5.783 1.00 88.81 83 PRO A O 1
ATOM 630 N N . THR A 1 84 ? 5.829 7.324 -4.769 1.00 92.56 84 THR A N 1
ATOM 631 C CA . THR A 1 84 ? 6.143 5.927 -4.454 1.00 92.56 84 THR A CA 1
ATOM 632 C C . THR A 1 84 ? 5.608 5.493 -3.093 1.00 92.56 84 THR A C 1
ATOM 634 O O . THR A 1 84 ? 5.610 4.300 -2.801 1.00 92.56 84 THR A O 1
ATOM 637 N N . GLU A 1 85 ? 5.206 6.434 -2.244 1.00 95.12 85 GLU A N 1
ATOM 638 C CA . GLU A 1 85 ? 4.705 6.199 -0.892 1.00 95.12 85 GLU A CA 1
ATOM 639 C C . GLU A 1 85 ? 3.178 6.116 -0.885 1.00 95.12 85 GLU A C 1
ATOM 641 O O . GLU A 1 85 ? 2.495 6.715 -1.717 1.00 95.12 85 GLU A O 1
ATOM 646 N N . LEU A 1 86 ? 2.635 5.331 0.044 1.00 94.25 86 LEU A N 1
ATOM 647 C CA . LEU A 1 86 ? 1.197 5.161 0.196 1.00 94.25 86 LEU A CA 1
ATOM 648 C C . LEU A 1 86 ? 0.692 6.055 1.327 1.00 94.25 86 LEU A C 1
ATOM 650 O O . LEU A 1 86 ? 1.048 5.823 2.472 1.00 94.25 86 LEU A O 1
ATOM 654 N N . GLU A 1 87 ? -0.178 7.013 1.019 1.00 95.12 87 GLU A N 1
ATOM 655 C CA . GLU A 1 87 ? -0.849 7.843 2.026 1.00 95.12 87 GLU A CA 1
ATOM 656 C C . GLU A 1 87 ? -1.996 7.077 2.713 1.00 95.12 87 GLU A C 1
ATOM 658 O O . GLU A 1 87 ? -2.825 6.431 2.055 1.00 95.12 87 GLU A O 1
ATOM 663 N N . PHE A 1 88 ? -2.070 7.155 4.043 1.00 95.69 88 PHE A N 1
ATOM 664 C CA . PHE A 1 88 ? -3.122 6.522 4.843 1.00 95.69 88 PHE A CA 1
ATOM 665 C C . PHE A 1 88 ? -3.356 7.243 6.177 1.00 95.69 88 PHE A C 1
ATOM 667 O O . PHE A 1 88 ? -2.509 7.985 6.661 1.00 95.69 88 PHE A O 1
ATOM 674 N N . ALA A 1 89 ? -4.522 7.021 6.782 1.00 96.56 89 ALA A N 1
ATOM 675 C CA . ALA A 1 89 ? -4.901 7.588 8.072 1.00 96.56 89 ALA A CA 1
ATOM 676 C C . ALA A 1 89 ? -4.821 6.541 9.192 1.00 96.56 89 ALA A C 1
ATOM 678 O O . ALA A 1 89 ? -4.890 5.335 8.943 1.00 96.56 89 ALA A O 1
ATOM 679 N N . GLU A 1 90 ? -4.739 7.007 10.439 1.00 96.44 90 GLU A N 1
ATOM 680 C CA . GLU A 1 90 ? -4.838 6.146 11.619 1.00 96.44 90 GLU A CA 1
ATOM 681 C C . GLU A 1 90 ? -6.087 5.244 11.546 1.00 96.44 90 GLU A C 1
ATOM 683 O O . GLU A 1 90 ? -7.186 5.701 11.231 1.00 96.44 90 GLU A O 1
ATOM 688 N N . ASN A 1 91 ? -5.924 3.966 11.893 1.00 96.06 91 ASN A N 1
ATOM 689 C CA . ASN A 1 91 ? -6.929 2.899 11.840 1.00 96.06 91 ASN A CA 1
ATOM 690 C C . ASN A 1 91 ? -7.321 2.403 10.438 1.00 96.06 91 ASN A C 1
ATOM 692 O O . ASN A 1 91 ? -8.176 1.517 10.340 1.00 96.06 91 ASN A O 1
ATOM 696 N N . ASP A 1 92 ? -6.691 2.885 9.365 1.00 95.81 92 ASP A N 1
ATOM 697 C CA . ASP A 1 92 ? -6.909 2.321 8.032 1.00 95.81 92 ASP A CA 1
ATOM 698 C C . ASP A 1 92 ? -6.414 0.875 7.926 1.00 95.81 92 ASP A C 1
ATOM 700 O O . ASP A 1 92 ? -5.399 0.491 8.508 1.00 95.81 92 ASP A O 1
ATOM 704 N N . VAL A 1 93 ? -7.119 0.071 7.125 1.00 95.62 93 VAL A N 1
ATOM 705 C CA . VAL A 1 93 ? -6.706 -1.298 6.791 1.00 95.62 93 VAL A CA 1
ATOM 706 C C . VAL A 1 93 ? -5.912 -1.285 5.491 1.00 95.62 93 VAL A C 1
ATOM 708 O O . VAL A 1 93 ? -6.434 -0.939 4.429 1.00 95.62 93 VAL A O 1
ATOM 711 N N . LEU A 1 94 ? -4.660 -1.713 5.584 1.00 96.00 94 LEU A N 1
ATOM 712 C CA . LEU A 1 94 ? -3.711 -1.819 4.485 1.00 96.00 94 LEU A CA 1
ATOM 713 C C . LEU A 1 94 ? -3.447 -3.292 4.173 1.00 96.00 94 LEU A C 1
ATOM 715 O O . LEU A 1 94 ? -3.531 -4.158 5.045 1.00 96.00 94 LEU A O 1
ATOM 719 N N . TYR A 1 95 ? -3.110 -3.581 2.923 1.00 95.94 95 TYR A N 1
ATOM 720 C CA . TYR A 1 95 ? -2.754 -4.923 2.478 1.00 95.94 95 TYR A CA 1
ATOM 721 C C . TYR A 1 95 ? -1.276 -4.949 2.130 1.00 95.94 95 TYR A C 1
ATOM 723 O O . TYR A 1 95 ? -0.862 -4.355 1.139 1.00 95.94 95 TYR A O 1
ATOM 731 N N . ILE A 1 96 ? -0.482 -5.619 2.958 1.00 95.31 96 ILE A N 1
ATOM 732 C CA . ILE A 1 96 ? 0.963 -5.736 2.791 1.00 95.31 96 ILE A CA 1
ATOM 733 C C . ILE A 1 96 ? 1.258 -6.916 1.879 1.00 95.31 96 ILE A C 1
ATOM 735 O O . ILE A 1 96 ? 0.896 -8.049 2.188 1.00 95.31 96 ILE A O 1
ATOM 739 N N . THR A 1 97 ? 1.952 -6.659 0.778 1.00 93.75 97 THR A N 1
ATOM 740 C CA . THR A 1 97 ? 2.324 -7.681 -0.200 1.00 93.75 97 THR A CA 1
ATOM 741 C C . THR A 1 97 ? 3.665 -8.297 0.169 1.00 93.75 97 THR A C 1
ATOM 743 O O . THR A 1 97 ? 3.753 -9.499 0.416 1.00 93.75 97 THR A O 1
ATOM 746 N N . TYR A 1 98 ? 4.706 -7.473 0.262 1.00 93.19 98 TYR A N 1
ATOM 747 C CA . TYR A 1 98 ? 6.058 -7.916 0.578 1.00 93.19 98 TYR A CA 1
ATOM 748 C C . TYR A 1 98 ? 6.843 -6.789 1.253 1.00 93.19 98 TYR A C 1
ATOM 750 O O . TYR A 1 98 ? 6.504 -5.615 1.118 1.00 93.19 98 TYR A O 1
ATOM 758 N N . LYS A 1 99 ? 7.899 -7.125 1.989 1.00 92.62 99 LYS A N 1
ATOM 759 C CA . LYS A 1 99 ? 8.831 -6.128 2.528 1.00 92.62 99 LYS A CA 1
ATOM 760 C C . LYS A 1 99 ? 9.849 -5.751 1.447 1.00 92.62 99 LYS A C 1
ATOM 762 O O . LYS A 1 99 ? 10.379 -6.617 0.759 1.00 92.62 99 LYS A O 1
ATOM 767 N N . GLN A 1 100 ? 10.100 -4.463 1.233 1.00 90.62 100 GLN A N 1
ATOM 768 C CA . GLN A 1 100 ? 11.072 -4.017 0.224 1.00 90.62 100 GLN A CA 1
ATOM 769 C C . GLN A 1 100 ? 12.480 -3.981 0.823 1.00 90.62 100 GLN A C 1
ATOM 771 O O . GLN A 1 100 ? 13.430 -4.469 0.214 1.00 90.62 100 GLN A O 1
ATOM 776 N N . CYS A 1 101 ? 12.603 -3.418 2.024 1.00 89.38 101 CYS A N 1
ATOM 777 C CA . CYS A 1 101 ? 13.837 -3.322 2.800 1.00 89.38 101 CYS A CA 1
ATOM 778 C C . CYS A 1 101 ? 13.507 -3.105 4.285 1.00 89.38 101 CYS A C 1
ATOM 780 O O . CYS A 1 101 ? 12.338 -3.019 4.667 1.00 89.38 101 CYS A O 1
ATOM 782 N N . ASP A 1 102 ? 14.522 -3.042 5.145 1.00 90.19 102 ASP A N 1
ATOM 783 C CA . ASP A 1 102 ? 14.320 -2.747 6.562 1.00 90.19 102 ASP A CA 1
ATOM 784 C C . ASP A 1 102 ? 13.627 -1.397 6.773 1.00 90.19 102 ASP A C 1
ATOM 786 O O . ASP A 1 102 ? 14.095 -0.355 6.319 1.00 90.19 102 ASP A O 1
ATOM 790 N N . GLY A 1 103 ? 12.482 -1.440 7.457 1.00 92.31 103 GLY A N 1
ATOM 791 C CA . GLY A 1 103 ? 11.642 -0.279 7.734 1.00 92.31 103 GLY A CA 1
ATOM 792 C C . GLY A 1 103 ? 10.579 0.028 6.678 1.00 92.31 103 GLY A C 1
ATOM 793 O O . GLY A 1 103 ? 9.678 0.801 6.992 1.00 92.31 103 GLY A O 1
ATOM 794 N N . TRP A 1 104 ? 10.616 -0.589 5.489 1.00 94.06 104 TRP A N 1
ATOM 795 C CA . TRP A 1 104 ? 9.665 -0.302 4.406 1.00 94.06 104 TRP A CA 1
ATOM 796 C C . TRP A 1 104 ? 8.985 -1.551 3.853 1.00 94.06 104 TRP A C 1
ATOM 798 O O . TRP A 1 104 ? 9.609 -2.474 3.317 1.00 94.06 104 TRP A O 1
ATOM 808 N N . LEU A 1 105 ? 7.663 -1.525 3.923 1.00 95.00 105 LEU A N 1
ATOM 809 C CA . LEU A 1 105 ? 6.756 -2.511 3.366 1.00 95.00 105 LEU A CA 1
ATOM 810 C C . LEU A 1 105 ? 6.177 -1.992 2.052 1.00 95.00 105 LEU A C 1
ATOM 812 O O . LEU A 1 105 ? 6.032 -0.790 1.863 1.00 95.00 105 LEU A O 1
ATOM 816 N N . VAL A 1 106 ? 5.823 -2.893 1.146 1.00 95.06 106 VAL A N 1
ATOM 817 C CA . VAL A 1 106 ? 5.041 -2.571 -0.048 1.00 95.06 106 VAL A CA 1
ATOM 818 C C . VAL A 1 106 ? 3.656 -3.139 0.143 1.00 95.06 106 VAL A C 1
ATOM 820 O O . VAL A 1 106 ? 3.483 -4.322 0.450 1.00 95.06 106 VAL A O 1
ATOM 823 N N . GLY A 1 107 ? 2.662 -2.291 -0.060 1.00 95.31 107 GLY A N 1
ATOM 824 C CA . GLY A 1 107 ? 1.277 -2.679 0.069 1.00 95.31 107 GLY A CA 1
ATOM 825 C C . GLY A 1 107 ? 0.355 -1.753 -0.689 1.00 95.31 107 GLY A C 1
ATOM 826 O O . GLY A 1 107 ? 0.784 -0.859 -1.419 1.00 95.31 107 GLY A O 1
ATOM 827 N N . TYR A 1 108 ? -0.934 -1.997 -0.525 1.00 95.06 108 TYR A N 1
ATOM 828 C CA . TYR A 1 108 ? -1.967 -1.224 -1.181 1.00 95.06 108 TYR A CA 1
ATOM 829 C C . TYR A 1 108 ? -3.147 -0.953 -0.254 1.00 95.06 108 TYR A C 1
ATOM 831 O O . TYR A 1 108 ? -3.434 -1.699 0.688 1.00 95.06 108 TYR A O 1
ATOM 839 N N . LYS A 1 109 ? -3.851 0.131 -0.567 1.00 94.25 109 LYS A N 1
ATOM 840 C CA . LYS A 1 109 ? -5.113 0.541 0.044 1.00 94.25 109 LYS A CA 1
ATOM 841 C C . LYS A 1 109 ? -6.053 0.956 -1.080 1.00 94.25 109 LYS A C 1
ATOM 843 O O . LYS A 1 109 ? -5.776 1.896 -1.821 1.00 94.25 109 LYS A O 1
ATOM 848 N N . GLY A 1 110 ? -7.166 0.240 -1.231 1.00 89.88 110 GLY A N 1
ATOM 849 C CA . GLY A 1 110 ? -8.090 0.468 -2.345 1.00 89.88 110 GLY A CA 1
ATOM 850 C C . GLY A 1 110 ? -7.390 0.311 -3.699 1.00 89.88 110 GLY A C 1
ATOM 851 O O . GLY A 1 110 ? -6.957 -0.785 -4.043 1.00 89.88 110 GLY A O 1
ATOM 852 N N . ASN A 1 111 ? -7.273 1.408 -4.450 1.00 91.06 111 ASN A N 1
ATOM 853 C CA . ASN A 1 111 ? -6.622 1.457 -5.765 1.00 91.06 111 ASN A CA 1
ATOM 854 C C . ASN A 1 111 ? -5.200 2.047 -5.742 1.00 91.06 111 ASN A C 1
ATOM 856 O O . ASN A 1 111 ? -4.596 2.191 -6.802 1.00 91.06 111 ASN A O 1
ATOM 860 N N . GLN A 1 112 ? -4.675 2.412 -4.571 1.00 92.56 112 GLN A N 1
ATOM 861 C CA . GLN A 1 112 ? -3.338 2.989 -4.426 1.00 92.56 112 GLN A CA 1
ATOM 862 C C . GLN A 1 112 ? -2.359 1.929 -3.928 1.00 92.56 112 GLN A C 1
ATOM 864 O O . GLN A 1 112 ? -2.681 1.169 -3.017 1.00 92.56 112 GLN A O 1
ATOM 869 N N . VAL A 1 113 ? -1.164 1.900 -4.513 1.00 94.19 113 VAL A N 1
ATOM 870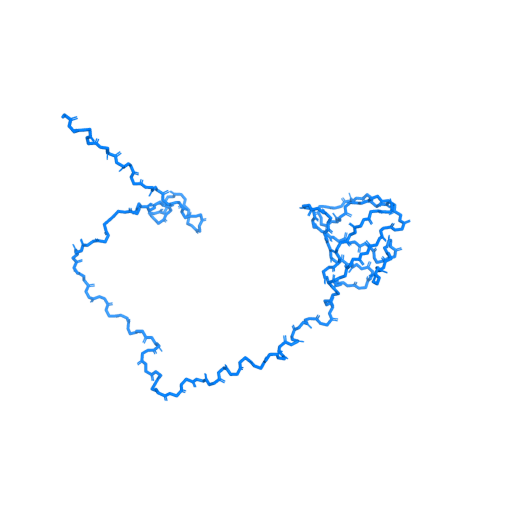 C CA . VAL A 1 113 ? -0.051 1.023 -4.133 1.00 94.19 113 VAL A CA 1
ATOM 871 C C . VAL A 1 113 ? 1.157 1.888 -3.812 1.00 94.19 113 VAL A C 1
ATOM 873 O O . VAL A 1 113 ? 1.398 2.879 -4.498 1.00 94.19 113 VAL A O 1
ATOM 876 N N . GLY A 1 114 ? 1.911 1.518 -2.785 1.00 95.19 114 GLY A N 1
ATOM 877 C CA . GLY A 1 114 ? 3.101 2.267 -2.419 1.00 95.19 114 GLY A CA 1
ATOM 878 C C . GLY A 1 114 ? 3.855 1.680 -1.239 1.00 95.19 114 GLY A C 1
ATOM 879 O O . GLY A 1 114 ? 3.543 0.599 -0.727 1.00 95.19 114 GLY A O 1
ATOM 880 N N . LEU A 1 115 ? 4.880 2.424 -0.845 1.00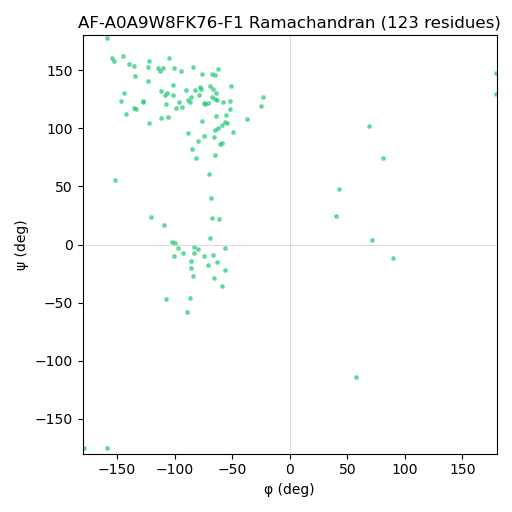 95.81 115 LEU A N 1
ATOM 881 C CA . LEU A 1 115 ? 5.710 2.158 0.314 1.00 95.81 115 LEU A CA 1
ATOM 882 C C . LEU A 1 115 ? 4.988 2.575 1.593 1.00 95.81 115 LEU A C 1
ATOM 884 O O . LEU A 1 115 ? 4.391 3.646 1.669 1.00 95.81 115 LEU A O 1
ATOM 888 N N . ILE A 1 116 ? 5.069 1.707 2.591 1.00 96.25 116 ILE A N 1
ATOM 889 C CA . ILE A 1 116 ? 4.430 1.833 3.892 1.00 96.25 116 ILE A CA 1
ATOM 890 C C . ILE A 1 116 ? 5.524 1.658 4.951 1.00 96.25 116 ILE A C 1
ATOM 892 O O . ILE A 1 116 ? 6.197 0.622 4.954 1.00 96.25 116 ILE A O 1
ATOM 896 N N . PRO A 1 117 ? 5.725 2.621 5.860 1.00 95.38 117 PRO A N 1
ATOM 897 C CA . PRO A 1 117 ? 6.691 2.461 6.936 1.00 95.38 117 PRO A CA 1
ATOM 898 C C . PRO A 1 117 ? 6.247 1.369 7.922 1.00 95.38 117 PRO A C 1
ATOM 900 O O . PRO A 1 117 ? 5.145 1.407 8.463 1.00 95.38 117 PRO A O 1
ATOM 903 N N . GLU A 1 118 ? 7.125 0.400 8.194 1.00 94.62 118 GLU A N 1
ATOM 904 C CA . GLU A 1 118 ? 6.839 -0.775 9.039 1.00 94.62 118 GLU A CA 1
ATOM 905 C C . GLU A 1 118 ? 6.410 -0.376 10.462 1.00 94.62 118 GLU A C 1
ATOM 907 O O . GLU A 1 118 ? 5.511 -0.981 11.031 1.00 94.62 118 GLU A O 1
ATOM 912 N N . ASN A 1 119 ? 6.991 0.695 11.014 1.00 95.62 119 ASN A N 1
ATOM 913 C CA . ASN A 1 119 ? 6.682 1.188 12.365 1.00 95.62 119 ASN A CA 1
ATOM 914 C C . ASN A 1 119 ? 5.326 1.905 12.480 1.00 95.62 119 ASN A C 1
ATOM 916 O O . ASN A 1 119 ? 4.903 2.233 13.586 1.00 95.62 119 ASN A O 1
ATOM 920 N N . TYR A 1 120 ? 4.671 2.188 11.354 1.00 95.81 120 TYR A N 1
ATOM 921 C CA . TYR A 1 120 ? 3.390 2.894 11.321 1.00 95.81 120 TYR A CA 1
ATOM 922 C C . TYR A 1 120 ? 2.213 1.935 11.220 1.00 95.81 120 TYR A C 1
ATOM 924 O O . TYR A 1 120 ? 1.064 2.373 11.215 1.00 95.81 120 TYR A O 1
ATOM 932 N N . VAL A 1 121 ? 2.476 0.632 11.121 1.00 95.06 121 VAL A N 1
ATOM 933 C CA . VAL A 1 121 ? 1.447 -0.368 10.879 1.00 95.06 121 VAL A CA 1
ATOM 934 C C . VAL A 1 121 ? 1.603 -1.569 11.799 1.00 95.06 121 VAL A C 1
ATOM 936 O O . VAL A 1 121 ? 2.699 -2.004 12.132 1.00 95.06 121 VAL A O 1
ATOM 939 N N . GLU A 1 122 ? 0.470 -2.131 12.190 1.00 95.38 122 GLU A N 1
ATOM 940 C CA . GLU A 1 122 ? 0.365 -3.347 12.984 1.00 95.38 122 GLU A CA 1
ATOM 941 C C . GLU A 1 122 ? -0.131 -4.474 12.082 1.00 95.38 122 GLU A C 1
ATOM 943 O O . GLU A 1 122 ? -1.213 -4.355 11.507 1.00 95.38 122 GLU A O 1
ATOM 948 N N . MET A 1 123 ? 0.623 -5.566 11.937 1.00 94.00 123 MET A N 1
ATOM 949 C CA . MET A 1 123 ? 0.116 -6.731 11.204 1.00 94.00 123 MET A CA 1
ATOM 950 C C . MET A 1 123 ? -1.093 -7.319 11.935 1.00 94.00 123 MET A C 1
ATOM 952 O O . MET A 1 123 ? -1.036 -7.566 13.137 1.00 94.00 123 MET A O 1
ATOM 956 N N . LEU A 1 124 ? -2.174 -7.547 11.195 1.00 91.12 124 LEU A N 1
ATOM 957 C CA . LEU A 1 124 ? -3.369 -8.219 11.688 1.00 91.12 124 LEU A CA 1
ATOM 958 C C . LEU A 1 124 ? -3.221 -9.725 11.431 1.00 91.12 124 LEU A C 1
ATOM 960 O O . LEU A 1 124 ? -2.830 -10.116 10.326 1.00 91.12 124 LEU A O 1
ATOM 964 N N . ASP A 1 125 ? -3.519 -10.533 12.450 1.00 77.88 125 ASP A N 1
ATOM 965 C CA . ASP A 1 125 ? -3.585 -12.003 12.370 1.00 77.88 125 ASP A CA 1
ATOM 966 C C . ASP A 1 125 ? -4.932 -12.477 11.796 1.00 77.88 125 ASP A C 1
ATOM 968 O O . ASP A 1 125 ? -5.976 -11.855 12.124 1.00 77.88 125 ASP A O 1
#

pLDDT: mean 75.23, std 20.06, range [35.41, 96.69]

Mean predicted aligned error: 18.78 Å

Radius of gyration: 26.21 Å; Cα contacts (8 Å, |Δi|>4): 168; chains: 1; bounding box: 51×52×64 Å

Sequence (125 aa):
MDAASSKASPIIRDFAYAKDDPRHEGTFNDLEAEGDAGSESDPWSSFESGGPDVRIDDDDAGGNANTILRKARAMYDFEAENPTELEFAENDVLYITYKQCDGWLVGYKGNQVGLIPENYVEMLD